Protein AF-A0AAN5D9M4-F1 (afdb_monomer)

Solvent-accessible surface area (backbone atoms only — not comparable to full-atom values): 9002 Å² total; per-residue (Å²): 134,74,68,71,49,82,44,98,44,55,32,32,41,39,59,58,96,91,36,44,28,41,27,47,68,86,54,60,56,90,81,65,36,44,76,51,91,74,54,67,78,79,43,71,71,44,45,74,48,42,71,55,83,87,24,42,35,27,35,33,77,39,54,86,82,43,86,60,70,47,66,47,73,79,52,101,44,33,38,38,37,38,41,47,49,92,61,97,88,66,91,54,64,24,64,39,72,49,73,94,48,61,51,37,38,36,30,48,43,36,36,39,44,37,36,33,65,84,79,66,44,71,51,86,73,45,69,51,92,60,38,35,36,63,38,53,76,46,73,56,98,87,45,78,43,64,47,60,44,68,71,83,130

Radius of gyration: 15.85 Å; Cα contacts (8 Å, |Δi|>4): 316; chains: 1; bounding box: 40×36×45 Å

Nearest PDB structures (foldseek):
  8j07-assembly1_1N  TM=4.526E-01  e=8.261E-02  Homo sapiens
  6zp4-assembly1_V  TM=5.359E-01  e=3.636E-01  Homo sapiens
  7mqa-assembly1_LH  TM=4.156E-01  e=1.637E-01  Homo sapiens
  6u42-assembly1_5M  TM=3.276E-01  e=1.835E-01  Chlamydomonas reinhardtii
  6zxh-assembly1_g  TM=5.283E-01  e=1.695E+00  Homo sapiens

Organism: NCBI:txid1317129

Mean predicted aligned error: 5.21 Å

Structure (mmCIF, N/CA/C/O backbone):
data_AF-A0AAN5D9M4-F1
#
_entry.id   AF-A0AAN5D9M4-F1
#
loop_
_atom_site.group_PDB
_atom_site.id
_atom_site.type_symbol
_atom_site.label_atom_id
_atom_site.label_alt_id
_atom_site.label_comp_id
_atom_site.label_asym_id
_atom_site.label_entity_id
_atom_site.label_seq_id
_atom_site.pdbx_PDB_ins_code
_atom_site.Cartn_x
_atom_site.Cartn_y
_atom_site.Cartn_z
_atom_site.occupancy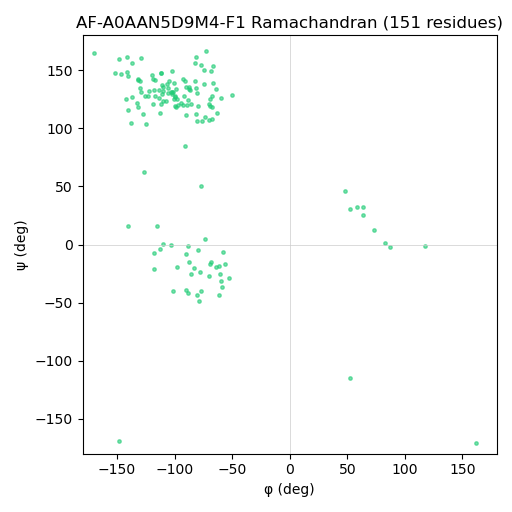
_atom_site.B_iso_or_equiv
_atom_site.auth_seq_id
_atom_site.auth_comp_id
_atom_site.auth_asym_id
_atom_site.auth_atom_id
_atom_site.pdbx_PDB_model_num
ATOM 1 N N . MET A 1 1 ? -13.188 22.142 17.234 1.00 46.44 1 MET A N 1
ATOM 2 C CA . MET A 1 1 ? -12.781 21.952 15.828 1.00 46.44 1 MET A CA 1
ATOM 3 C C . MET A 1 1 ? -12.153 20.578 15.748 1.00 46.44 1 MET A C 1
ATOM 5 O O . MET A 1 1 ? -11.471 20.222 16.697 1.00 46.44 1 MET A O 1
ATOM 9 N N . GLN A 1 2 ? -12.499 19.783 14.739 1.00 54.91 2 GLN A N 1
ATOM 10 C CA . GLN A 1 2 ? -11.769 18.553 14.429 1.00 54.91 2 GLN A CA 1
ATOM 11 C C . GLN A 1 2 ? -10.702 18.934 13.412 1.00 54.91 2 GLN A C 1
ATOM 13 O O . GLN A 1 2 ? -11.038 19.584 12.422 1.00 54.91 2 GLN A O 1
ATOM 18 N N . ASP A 1 3 ? -9.460 18.567 13.691 1.00 74.00 3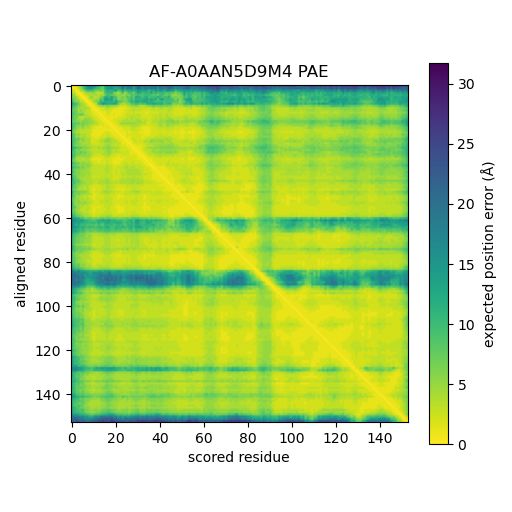 ASP A N 1
ATOM 19 C CA . ASP A 1 3 ? -8.364 18.705 12.745 1.00 74.00 3 ASP A CA 1
ATOM 20 C C . ASP A 1 3 ? -8.448 17.498 11.798 1.00 74.00 3 ASP A C 1
ATOM 22 O O . ASP A 1 3 ? -8.350 16.346 12.227 1.00 74.00 3 ASP A O 1
ATOM 26 N N . GLU A 1 4 ? -8.775 17.762 10.532 1.00 73.56 4 GLU A N 1
ATOM 27 C CA . GLU A 1 4 ? -8.819 16.766 9.461 1.00 73.56 4 GLU A CA 1
ATOM 28 C C . GLU A 1 4 ? -7.633 17.008 8.532 1.00 73.56 4 GLU A C 1
ATOM 30 O O . GLU A 1 4 ? -7.465 18.110 8.003 1.00 73.56 4 GLU A O 1
ATOM 35 N N . GLU A 1 5 ? -6.816 15.975 8.346 1.00 77.69 5 GLU A N 1
ATOM 36 C CA . GLU A 1 5 ? -5.653 16.004 7.466 1.00 77.69 5 GLU A CA 1
ATOM 37 C C . GLU A 1 5 ? -5.898 15.113 6.246 1.00 77.69 5 GLU A C 1
ATOM 39 O O . GLU A 1 5 ? -6.290 13.945 6.364 1.00 77.69 5 GLU A O 1
ATOM 44 N N . TRP A 1 6 ? -5.663 15.682 5.064 1.00 69.81 6 TRP A N 1
ATOM 45 C CA . TRP A 1 6 ? -5.810 14.999 3.785 1.00 69.81 6 TRP A CA 1
ATOM 46 C C . TRP A 1 6 ? -4.448 14.551 3.279 1.00 69.81 6 TRP A C 1
ATOM 48 O O . TRP A 1 6 ? -3.553 15.375 3.104 1.00 69.81 6 TRP A O 1
ATOM 58 N N . ASN A 1 7 ? -4.320 13.258 2.991 1.00 69.94 7 ASN A N 1
ATOM 59 C CA . ASN A 1 7 ? -3.124 12.705 2.370 1.00 69.94 7 ASN A CA 1
ATOM 60 C C . ASN A 1 7 ? -3.346 12.452 0.873 1.00 69.94 7 ASN A C 1
ATOM 62 O O . ASN A 1 7 ? -4.446 12.093 0.444 1.00 69.94 7 ASN A O 1
ATOM 66 N N . GLU A 1 8 ? -2.272 12.563 0.085 1.00 66.62 8 GLU A N 1
ATOM 67 C CA . GLU A 1 8 ? -2.248 12.300 -1.370 1.00 66.62 8 GLU A CA 1
ATOM 68 C C . GLU A 1 8 ? -2.735 10.882 -1.738 1.00 66.62 8 GLU A C 1
ATOM 70 O O . GLU A 1 8 ? -3.150 10.615 -2.862 1.00 66.62 8 GLU A O 1
ATOM 75 N N . ALA A 1 9 ? -2.770 9.985 -0.755 1.00 68.88 9 ALA A N 1
ATOM 76 C CA . ALA A 1 9 ? -3.227 8.604 -0.827 1.00 68.88 9 ALA A CA 1
ATOM 77 C C . ALA A 1 9 ? -4.757 8.402 -0.930 1.00 68.88 9 ALA A C 1
ATOM 79 O O . ALA A 1 9 ? -5.229 7.268 -0.858 1.00 68.88 9 ALA A O 1
ATOM 80 N N . SER A 1 10 ? -5.563 9.466 -1.043 1.00 83.94 10 SER A N 1
ATOM 81 C CA . SER A 1 10 ? -7.035 9.390 -0.913 1.00 83.94 10 SER A CA 1
ATOM 82 C C . SER A 1 10 ? -7.497 8.821 0.442 1.00 83.94 10 SER A C 1
ATOM 84 O O . SER A 1 10 ? -8.534 8.159 0.550 1.00 83.94 10 SER A O 1
ATOM 86 N N . VAL A 1 11 ? -6.722 9.096 1.495 1.00 91.50 11 VAL A N 1
ATOM 87 C CA . VAL A 1 11 ? -6.984 8.683 2.882 1.00 91.50 11 VAL A CA 1
ATOM 88 C C . VAL A 1 11 ? -7.126 9.930 3.762 1.00 91.50 11 VAL A C 1
ATOM 90 O O . VAL A 1 11 ? -6.413 10.915 3.565 1.00 91.50 11 VAL A O 1
ATOM 93 N N . SER A 1 12 ? -8.047 9.884 4.724 1.00 91.69 12 SER A N 1
ATOM 94 C CA . SER A 1 12 ? -8.279 10.918 5.739 1.00 91.69 12 SER A CA 1
ATOM 95 C C . SER A 1 12 ? -7.869 10.402 7.119 1.00 91.69 12 SER A C 1
ATOM 97 O O . SER A 1 12 ? -8.170 9.253 7.473 1.00 91.69 12 SER A O 1
ATOM 99 N N . ILE A 1 13 ? -7.190 11.257 7.889 1.00 92.06 13 ILE A N 1
ATOM 100 C CA . ILE A 1 13 ? -6.887 11.038 9.306 1.00 92.06 13 ILE A CA 1
ATOM 101 C C . ILE A 1 13 ? -7.720 12.020 10.131 1.00 92.06 13 ILE A C 1
ATOM 103 O O . ILE A 1 13 ? -7.745 13.220 9.850 1.00 92.06 13 ILE A O 1
ATOM 107 N N . ARG A 1 14 ? -8.390 11.513 11.170 1.00 91.50 14 ARG A N 1
ATOM 108 C CA . ARG A 1 14 ? -9.184 12.319 12.106 1.00 91.50 14 ARG A CA 1
ATOM 109 C C . ARG A 1 14 ? -8.863 11.972 13.548 1.00 91.50 14 ARG A C 1
ATOM 111 O O . ARG A 1 14 ? -8.733 10.800 13.894 1.00 91.50 14 ARG A O 1
ATOM 118 N N . GLU A 1 15 ? -8.844 12.980 14.411 1.00 90.44 15 GLU A N 1
ATOM 119 C CA . GLU A 1 15 ? -8.721 12.790 15.857 1.00 90.44 15 GLU A CA 1
ATOM 120 C C . GLU A 1 15 ? -10.062 12.956 16.578 1.00 90.44 15 GLU A C 1
ATOM 122 O O . GLU A 1 15 ? -10.776 13.952 16.422 1.00 90.44 15 GLU A O 1
ATOM 127 N N . ARG A 1 16 ? -10.415 11.978 17.421 1.00 87.38 16 ARG A N 1
ATOM 128 C CA . ARG A 1 16 ? -11.617 12.037 18.263 1.00 87.38 16 ARG A CA 1
ATOM 129 C C . ARG A 1 16 ? -11.342 11.458 19.644 1.00 87.38 16 ARG A C 1
ATOM 131 O O . ARG A 1 16 ? -11.106 10.265 19.800 1.00 87.38 16 ARG A O 1
ATOM 138 N N . GLY A 1 17 ? -11.433 12.313 20.664 1.00 86.94 17 GLY A N 1
ATOM 139 C CA . GLY A 1 17 ? -11.245 11.902 22.058 1.00 86.94 17 GLY A CA 1
ATOM 140 C C . GLY A 1 17 ? -9.835 11.383 22.357 1.00 86.94 17 GLY A C 1
ATOM 141 O O . GLY A 1 17 ? -9.699 10.479 23.171 1.00 86.94 17 GLY A O 1
ATOM 142 N N . GLY A 1 18 ? -8.816 11.919 21.674 1.00 85.81 18 GLY A N 1
ATOM 143 C CA . GLY A 1 18 ? -7.416 11.500 21.816 1.00 85.81 18 GLY A CA 1
ATOM 144 C C . GLY A 1 18 ? -7.024 10.258 21.010 1.00 85.81 18 GLY A C 1
ATOM 145 O O . GLY A 1 18 ? -5.875 9.847 21.085 1.00 85.81 18 GLY A O 1
ATOM 146 N N . ASN A 1 19 ? -7.947 9.672 20.238 1.00 87.81 19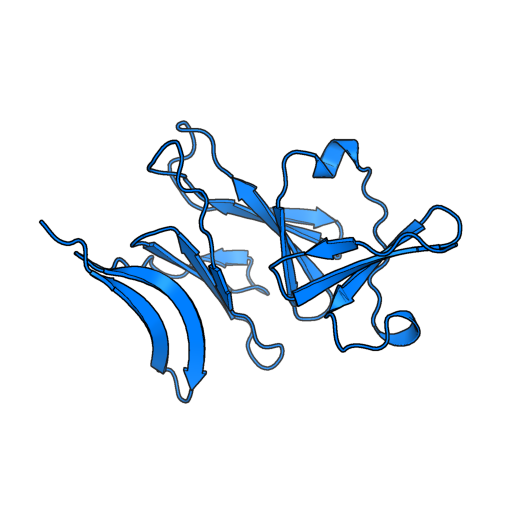 ASN A N 1
ATOM 147 C CA . ASN A 1 19 ? -7.657 8.547 19.349 1.00 87.81 19 ASN A CA 1
ATOM 148 C C . ASN A 1 19 ? -7.611 9.011 17.890 1.00 87.81 19 ASN A C 1
ATOM 150 O O . ASN A 1 19 ? -8.461 9.807 17.472 1.00 87.81 19 ASN A O 1
ATOM 154 N N . LYS A 1 20 ? -6.662 8.467 17.123 1.00 91.75 20 LYS A N 1
ATOM 155 C CA . LYS A 1 20 ? -6.558 8.658 15.672 1.00 91.75 20 LYS A CA 1
ATOM 156 C C . LYS A 1 20 ? -7.385 7.618 14.934 1.00 91.75 20 LYS A C 1
ATOM 158 O O . LYS A 1 20 ? -7.329 6.434 15.253 1.00 91.75 20 LYS A O 1
ATOM 163 N N . PHE A 1 21 ? -8.126 8.068 13.932 1.00 93.94 21 PHE A N 1
ATOM 164 C CA . PHE A 1 21 ? -8.919 7.233 13.043 1.00 93.94 21 PHE A CA 1
ATOM 165 C C . PHE A 1 21 ? -8.479 7.465 11.608 1.00 93.94 21 PHE A C 1
ATOM 167 O O . PHE A 1 21 ? -8.378 8.611 11.171 1.00 93.94 21 PHE A O 1
ATOM 174 N N . VAL A 1 22 ? -8.250 6.377 10.881 1.00 95.19 22 VAL A N 1
ATOM 175 C CA . VAL A 1 22 ? -7.878 6.404 9.467 1.00 95.19 22 VAL A CA 1
ATOM 176 C C . VAL A 1 22 ? -9.001 5.800 8.639 1.00 95.19 22 VAL A C 1
ATOM 178 O O . VAL A 1 22 ? -9.525 4.738 8.969 1.00 95.19 22 VAL A O 1
ATOM 181 N N . SER A 1 23 ? -9.382 6.475 7.563 1.00 94.75 23 SER A N 1
ATOM 182 C CA . SER A 1 23 ? -10.453 6.037 6.659 1.00 94.75 23 SER A CA 1
ATOM 183 C C . SER A 1 23 ? -10.155 6.486 5.237 1.00 94.75 23 SER A C 1
ATOM 185 O O . SER A 1 23 ? -9.384 7.425 5.035 1.00 94.75 23 SER A O 1
ATOM 187 N N . ARG A 1 24 ? -10.761 5.851 4.233 1.00 93.38 24 ARG A N 1
ATOM 188 C CA . ARG A 1 24 ? -10.699 6.394 2.871 1.00 93.38 24 ARG A CA 1
ATOM 189 C C . ARG A 1 24 ? -11.502 7.686 2.802 1.00 93.38 24 ARG A C 1
ATOM 191 O O . ARG A 1 24 ? -12.511 7.827 3.482 1.00 93.38 24 ARG A O 1
ATOM 198 N N . MET A 1 25 ? -11.080 8.595 1.930 1.00 89.50 25 MET A N 1
ATOM 199 C CA . MET A 1 25 ? -11.659 9.935 1.776 1.00 89.50 25 MET A CA 1
ATOM 200 C C . MET A 1 25 ? -13.183 9.952 1.556 1.00 89.50 25 MET A C 1
ATOM 202 O O . MET A 1 25 ? -13.837 10.917 1.940 1.00 89.50 25 MET A O 1
ATOM 206 N N . PHE A 1 26 ? -13.747 8.902 0.953 1.00 87.44 26 PHE A N 1
ATOM 207 C CA . PHE A 1 26 ? -15.174 8.815 0.624 1.00 87.44 26 PHE A CA 1
ATOM 208 C C . PHE A 1 26 ? -15.959 7.804 1.464 1.00 87.44 26 PHE A C 1
ATOM 210 O O . PHE A 1 26 ? -17.164 7.665 1.255 1.00 87.44 26 PHE A O 1
ATOM 217 N N . ASP A 1 27 ? -15.308 7.109 2.395 1.00 90.81 27 ASP A N 1
ATOM 218 C CA . ASP A 1 27 ? -16.020 6.214 3.302 1.00 90.81 27 ASP A CA 1
ATOM 219 C C . ASP A 1 27 ? -16.614 7.018 4.469 1.00 90.81 27 ASP A C 1
ATOM 221 O O . ASP A 1 27 ? -16.109 8.088 4.810 1.00 90.81 27 ASP A O 1
ATOM 225 N N . ASP A 1 28 ? -17.668 6.506 5.115 1.00 87.31 28 ASP A N 1
ATOM 226 C CA . ASP A 1 28 ? -18.141 7.081 6.378 1.00 87.31 28 ASP A CA 1
ATOM 227 C C . ASP A 1 28 ? -17.155 6.710 7.501 1.00 87.31 28 ASP A C 1
ATOM 229 O O . ASP A 1 28 ? -17.112 5.553 7.933 1.00 87.31 28 ASP A O 1
ATOM 233 N N . PRO A 1 29 ? -16.385 7.671 8.042 1.00 84.31 29 PRO A N 1
ATOM 234 C CA . PRO A 1 29 ? -15.372 7.374 9.047 1.00 84.31 29 PRO A CA 1
ATOM 235 C C . PRO A 1 29 ? -15.970 6.920 10.381 1.00 84.31 29 PRO A C 1
ATOM 237 O O . PRO A 1 29 ? -15.241 6.402 11.225 1.00 84.31 29 PRO A O 1
ATOM 240 N N . THR A 1 30 ? -17.271 7.118 10.611 1.00 85.38 30 THR A N 1
ATOM 241 C CA . THR A 1 30 ? -17.951 6.602 11.804 1.00 85.38 30 THR A CA 1
ATOM 242 C C . THR A 1 30 ? -18.264 5.112 11.705 1.00 85.38 30 THR A C 1
ATOM 244 O O . THR A 1 30 ? -18.365 4.456 12.742 1.00 85.38 30 THR A O 1
ATOM 247 N N . GLU A 1 31 ? -18.352 4.573 10.488 1.00 88.50 31 GLU A N 1
ATOM 248 C CA . GLU A 1 31 ? -18.638 3.161 10.228 1.00 88.50 31 GLU A CA 1
ATOM 249 C C . GLU A 1 31 ? -17.373 2.369 9.875 1.00 88.50 31 GLU A C 1
ATOM 251 O O . GLU A 1 31 ? -17.205 1.238 10.331 1.00 88.50 31 GLU A O 1
ATOM 256 N N . THR A 1 32 ? -16.466 2.959 9.091 1.00 91.19 32 THR A N 1
ATOM 257 C CA . THR A 1 32 ? -15.293 2.265 8.527 1.00 91.19 32 THR A CA 1
ATOM 258 C C . THR A 1 32 ? -13.956 2.744 9.089 1.00 91.19 32 THR A C 1
ATOM 260 O O . THR A 1 32 ? -12.912 2.182 8.752 1.00 91.19 32 THR A O 1
ATOM 263 N N . GLY A 1 33 ? -13.965 3.768 9.948 1.00 93.50 33 GLY A N 1
ATOM 264 C CA . GLY A 1 33 ? -12.757 4.337 10.533 1.00 93.50 33 GLY A CA 1
ATOM 265 C C . GLY A 1 33 ? -11.958 3.313 11.336 1.00 93.50 33 GLY A C 1
ATOM 266 O O . GLY A 1 33 ? -12.456 2.684 12.273 1.00 93.50 33 GLY A O 1
ATOM 267 N N . ILE A 1 34 ? -10.679 3.177 11.000 1.00 95.56 34 ILE A N 1
ATOM 268 C CA . ILE A 1 34 ? -9.744 2.302 11.697 1.00 95.56 34 ILE A CA 1
ATOM 269 C C . ILE A 1 34 ? -9.080 3.099 12.814 1.00 95.56 34 ILE A C 1
ATOM 271 O O . ILE A 1 34 ? -8.295 4.007 12.552 1.00 95.56 34 ILE A O 1
ATOM 275 N N . SER A 1 35 ? -9.397 2.751 14.062 1.00 94.31 35 SER A N 1
ATOM 276 C CA . SER A 1 35 ? -8.721 3.313 15.233 1.00 94.31 35 SER A CA 1
ATOM 277 C C . SER A 1 35 ? -7.271 2.842 15.277 1.00 94.31 35 SER A C 1
ATOM 279 O O . SER A 1 35 ? -7.019 1.637 15.259 1.00 94.31 35 SER A O 1
ATOM 281 N N . LEU A 1 36 ? -6.342 3.784 15.397 1.00 93.94 36 LEU A 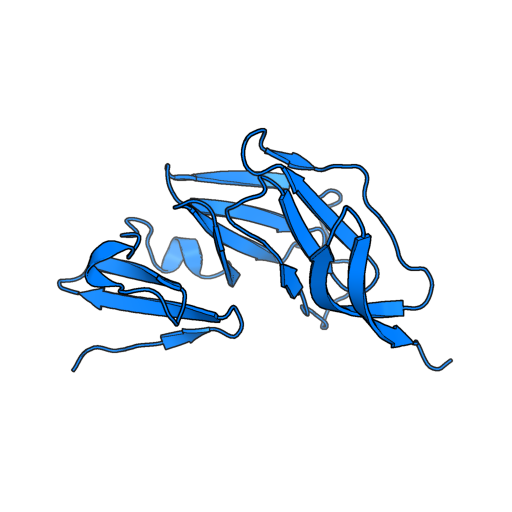N 1
ATOM 282 C CA . LEU A 1 36 ? -4.926 3.517 15.609 1.00 93.94 36 LEU A CA 1
ATOM 283 C C . LEU A 1 36 ? -4.585 3.659 17.090 1.00 93.94 36 LEU A C 1
ATOM 285 O O . LEU A 1 36 ? -4.965 4.639 17.730 1.00 93.94 36 LEU A O 1
ATOM 289 N N . THR A 1 37 ? -3.847 2.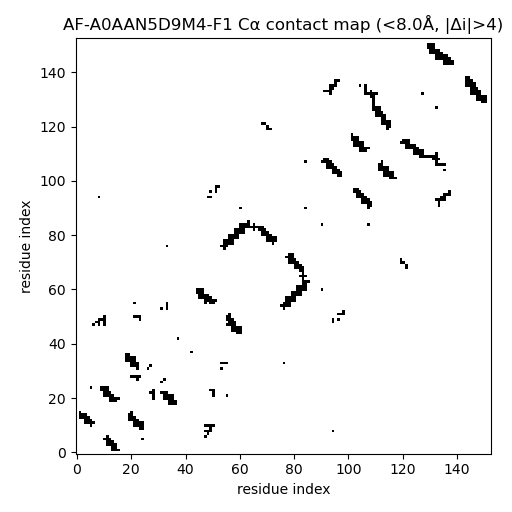688 17.624 1.00 91.75 37 THR A N 1
ATOM 290 C CA . THR A 1 37 ? -3.263 2.746 18.977 1.00 91.75 37 THR A CA 1
ATOM 291 C C . THR A 1 37 ? -1.767 3.061 18.961 1.00 91.75 37 THR A C 1
ATOM 293 O O . THR A 1 37 ? -1.142 3.121 20.016 1.00 91.75 37 THR A O 1
ATOM 296 N N . ILE A 1 38 ? -1.195 3.230 17.769 1.00 90.81 38 ILE A N 1
ATOM 297 C CA . ILE A 1 38 ? 0.225 3.498 17.533 1.00 90.81 38 ILE A CA 1
ATOM 298 C C . ILE A 1 38 ? 0.497 4.990 17.729 1.00 90.81 38 ILE A C 1
ATOM 300 O O . ILE A 1 38 ? -0.313 5.832 17.335 1.00 90.81 38 ILE A O 1
ATOM 304 N N . SER A 1 39 ? 1.634 5.319 18.342 1.00 91.50 39 SER A N 1
ATOM 305 C CA . SER A 1 39 ? 2.011 6.707 18.607 1.00 91.50 39 SER A CA 1
ATOM 306 C C . SER A 1 39 ? 2.547 7.429 17.366 1.00 91.50 39 SER A C 1
ATOM 308 O O . SER A 1 39 ? 3.155 6.831 16.481 1.00 91.50 39 SER A O 1
ATOM 310 N N . ASP A 1 40 ? 2.418 8.756 17.340 1.00 90.69 40 ASP A N 1
ATOM 311 C CA . ASP A 1 40 ? 2.955 9.598 16.257 1.00 90.69 40 ASP A CA 1
ATOM 312 C C . ASP A 1 40 ? 4.464 9.471 16.094 1.00 90.69 40 ASP A C 1
ATOM 314 O O . ASP A 1 40 ? 4.987 9.559 14.987 1.00 90.69 40 ASP A O 1
ATOM 318 N N . TYR A 1 41 ? 5.167 9.225 17.200 1.00 91.69 41 TYR A N 1
ATOM 319 C CA . TYR A 1 41 ? 6.599 8.968 17.182 1.00 91.69 41 TYR A CA 1
ATOM 320 C C . TYR A 1 41 ? 6.933 7.716 16.360 1.00 91.69 41 TYR A C 1
ATOM 322 O O . TYR A 1 41 ? 7.843 7.748 15.534 1.00 91.69 41 TYR A O 1
ATOM 330 N N . GLU A 1 42 ? 6.166 6.638 16.524 1.00 91.69 42 GLU A N 1
ATOM 331 C CA . GLU A 1 42 ? 6.350 5.392 15.771 1.00 91.69 42 GLU A CA 1
ATOM 332 C C . GLU A 1 42 ? 5.977 5.531 14.289 1.00 91.69 42 GLU A C 1
ATOM 334 O O . GLU A 1 42 ? 6.538 4.826 13.450 1.00 91.69 42 GLU A O 1
ATOM 339 N N . LEU A 1 43 ? 5.066 6.453 13.959 1.00 91.50 43 LEU A N 1
ATOM 340 C CA . LEU A 1 43 ? 4.645 6.747 12.584 1.00 91.50 43 LEU A CA 1
ATOM 341 C C . LEU A 1 43 ? 5.490 7.834 11.899 1.00 91.50 43 LEU A C 1
ATOM 343 O O . LEU A 1 43 ? 5.340 8.046 10.701 1.00 91.50 43 LEU A O 1
ATOM 347 N N . SER A 1 44 ? 6.384 8.512 12.623 1.00 89.44 44 SER A N 1
ATOM 348 C CA . SER A 1 44 ? 7.071 9.731 12.156 1.00 89.44 44 SER A CA 1
ATOM 349 C C . SER A 1 44 ? 7.951 9.561 10.909 1.00 89.44 44 SER A C 1
ATOM 351 O O . SER A 1 44 ? 8.260 10.544 10.239 1.00 89.44 44 SER A O 1
ATOM 353 N N . HIS A 1 45 ? 8.331 8.327 10.579 1.00 88.06 45 HIS A N 1
ATOM 354 C CA . HIS A 1 45 ? 9.132 7.979 9.399 1.00 88.06 45 HIS A CA 1
ATOM 355 C C . HIS A 1 45 ? 8.368 7.102 8.401 1.00 88.06 45 HIS A C 1
ATOM 357 O O . HIS A 1 45 ? 8.971 6.436 7.561 1.00 88.06 45 HIS A O 1
ATOM 363 N N . LEU A 1 46 ? 7.044 7.046 8.532 1.00 91.00 46 LEU A N 1
ATOM 364 C CA . LEU A 1 46 ? 6.180 6.204 7.728 1.00 91.00 46 LEU A CA 1
ATOM 365 C C . LEU A 1 46 ? 5.206 7.069 6.934 1.00 91.00 46 LEU A C 1
ATOM 367 O O . LEU A 1 46 ? 4.528 7.936 7.480 1.00 91.00 46 LEU A O 1
ATOM 371 N N . LYS A 1 47 ? 5.079 6.780 5.642 1.00 90.75 47 LYS A N 1
ATOM 372 C CA . LYS A 1 47 ? 4.116 7.434 4.762 1.00 90.75 47 LYS A CA 1
ATOM 373 C C . LYS A 1 47 ? 2.825 6.630 4.729 1.00 90.75 47 LYS A C 1
ATOM 375 O O . LYS A 1 47 ? 2.830 5.467 4.329 1.00 90.75 47 LYS A O 1
ATOM 380 N N . LEU A 1 48 ? 1.711 7.234 5.140 1.00 92.56 48 LEU A N 1
ATOM 381 C CA . LEU A 1 48 ? 0.389 6.630 4.983 1.00 92.56 48 LEU A CA 1
ATOM 382 C C . LEU A 1 48 ? 0.016 6.600 3.497 1.00 92.56 48 LEU A C 1
ATOM 384 O O . LEU A 1 48 ? -0.104 7.650 2.870 1.00 92.56 48 LEU A O 1
ATOM 388 N N . ILE A 1 49 ? -0.194 5.405 2.947 1.00 90.81 49 ILE A N 1
ATOM 389 C CA . ILE A 1 49 ? -0.416 5.215 1.503 1.00 90.81 49 ILE A CA 1
ATOM 390 C C . ILE A 1 49 ? -1.777 4.623 1.155 1.00 90.81 49 ILE A C 1
ATOM 392 O O . ILE A 1 49 ? -2.207 4.737 0.010 1.00 90.81 49 ILE A O 1
ATOM 396 N N . SER A 1 50 ? -2.455 3.944 2.087 1.00 93.12 50 SER A N 1
ATOM 397 C CA . SER A 1 50 ? -3.754 3.345 1.784 1.00 93.12 50 SER A CA 1
ATOM 398 C C . SER A 1 50 ? -4.493 2.810 3.005 1.00 93.12 50 SER A C 1
ATOM 400 O O . SER A 1 50 ? -3.911 2.535 4.054 1.00 93.12 50 SER A O 1
ATOM 402 N N . VAL A 1 51 ? -5.780 2.552 2.794 1.00 95.00 51 VAL A N 1
ATOM 403 C CA . VAL A 1 51 ? -6.581 1.617 3.584 1.00 95.00 51 VAL A CA 1
ATOM 404 C C . VAL A 1 51 ? -7.038 0.509 2.645 1.00 95.00 51 VAL A C 1
ATOM 406 O O . VAL A 1 51 ? -7.627 0.792 1.601 1.00 95.00 51 VAL A O 1
ATOM 409 N N . HIS A 1 52 ? -6.797 -0.748 3.008 1.00 95.19 52 HIS A N 1
ATOM 410 C CA . HIS A 1 52 ? -7.130 -1.923 2.207 1.00 95.19 52 HIS A CA 1
ATOM 411 C C . HIS A 1 52 ? -7.604 -3.070 3.099 1.00 95.19 52 HIS A C 1
ATOM 413 O O . HIS A 1 52 ? -6.909 -3.460 4.037 1.00 95.19 52 HIS A O 1
ATOM 419 N N . ARG A 1 53 ? -8.797 -3.607 2.815 1.00 94.44 53 ARG A N 1
ATOM 420 C CA . ARG A 1 53 ? -9.413 -4.747 3.523 1.00 94.44 53 ARG A CA 1
ATOM 421 C C . ARG A 1 53 ? -9.367 -4.604 5.052 1.00 94.44 53 ARG A C 1
ATOM 423 O O . ARG A 1 53 ? -8.991 -5.529 5.769 1.00 94.44 53 ARG A O 1
ATOM 430 N N . GLY A 1 54 ? -9.729 -3.419 5.550 1.00 94.31 54 GLY A N 1
ATOM 431 C CA . GLY A 1 54 ? -9.761 -3.114 6.987 1.00 94.31 54 GLY A CA 1
ATOM 432 C C . GLY A 1 54 ? -8.386 -2.949 7.642 1.00 94.31 54 GLY A C 1
ATOM 433 O O . GLY A 1 54 ? -8.302 -2.917 8.869 1.00 94.31 54 GLY A O 1
ATOM 434 N N . LYS A 1 55 ? -7.317 -2.845 6.845 1.00 95.56 55 LYS A N 1
ATOM 435 C CA . LYS A 1 55 ? -5.960 -2.572 7.313 1.00 95.56 55 LYS A CA 1
ATOM 436 C C . LYS A 1 55 ? -5.451 -1.244 6.762 1.00 95.56 55 LYS A C 1
ATOM 438 O O . LYS A 1 55 ? -5.701 -0.903 5.608 1.00 95.56 55 LYS A O 1
ATOM 443 N N . VAL A 1 56 ? -4.721 -0.511 7.587 1.00 95.81 56 VAL A N 1
ATOM 444 C CA . VAL A 1 56 ? -3.972 0.683 7.205 1.00 95.81 56 VAL A CA 1
ATOM 445 C C . VAL A 1 56 ? -2.605 0.245 6.700 1.00 95.81 56 VAL A C 1
ATOM 447 O O . VAL A 1 56 ? -1.949 -0.596 7.318 1.00 95.81 56 VAL A O 1
ATOM 450 N N . ILE A 1 57 ? -2.187 0.793 5.566 1.00 95.38 57 ILE A N 1
ATOM 451 C CA . ILE A 1 57 ? -0.904 0.474 4.952 1.00 95.38 57 ILE A CA 1
ATOM 452 C C . ILE A 1 57 ? -0.027 1.717 4.998 1.00 95.38 57 ILE A C 1
ATOM 454 O O . ILE A 1 57 ? -0.411 2.784 4.512 1.00 95.38 57 ILE A O 1
ATOM 458 N N . TYR A 1 58 ? 1.163 1.542 5.554 1.00 94.44 58 TYR A N 1
ATOM 459 C CA . TYR A 1 58 ? 2.234 2.522 5.539 1.00 94.44 58 TYR A CA 1
ATOM 460 C C . TYR A 1 58 ? 3.396 2.028 4.678 1.00 94.44 58 TYR A C 1
ATOM 462 O O . TYR A 1 58 ? 3.673 0.829 4.652 1.00 94.44 58 TYR A O 1
ATOM 470 N N . VAL A 1 59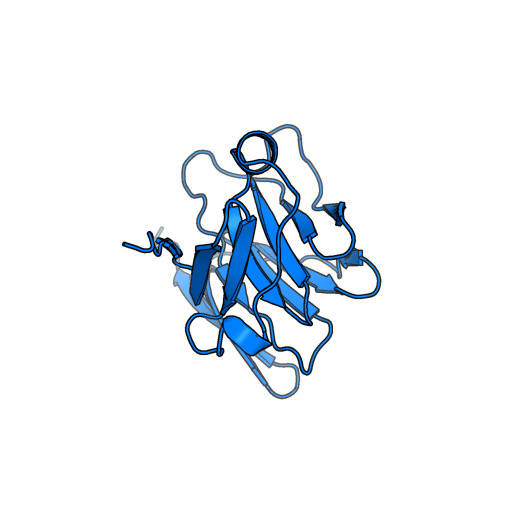 ? 4.106 2.949 4.025 1.00 91.88 59 VAL A N 1
ATOM 471 C CA . VAL A 1 59 ? 5.438 2.693 3.458 1.00 91.88 59 VAL A CA 1
ATOM 472 C C . VAL A 1 59 ? 6.485 3.273 4.388 1.00 91.88 59 VAL A C 1
ATOM 474 O O . VAL A 1 59 ? 6.383 4.429 4.792 1.00 91.88 59 VAL A O 1
ATOM 477 N N . ALA A 1 60 ? 7.497 2.481 4.712 1.00 90.19 60 ALA A N 1
ATOM 478 C CA . ALA A 1 60 ? 8.766 3.000 5.181 1.00 90.19 60 ALA A CA 1
ATOM 479 C C . ALA A 1 60 ? 9.654 3.237 3.959 1.00 90.19 60 ALA A C 1
ATOM 481 O O . ALA A 1 60 ? 9.930 2.303 3.198 1.00 90.19 60 ALA A O 1
ATOM 482 N N . GLU A 1 61 ? 10.077 4.481 3.767 1.00 75.19 61 GLU A N 1
ATOM 483 C CA . GLU A 1 61 ? 11.081 4.810 2.760 1.00 75.19 61 GLU A CA 1
ATOM 484 C C . GLU A 1 61 ? 12.422 4.251 3.241 1.00 75.19 61 GLU A C 1
ATOM 486 O O . GLU A 1 61 ? 12.861 4.517 4.365 1.00 75.19 61 GLU A O 1
ATOM 491 N N . GLY A 1 62 ? 13.010 3.368 2.434 1.00 68.88 62 GLY A N 1
ATOM 492 C CA . GLY A 1 62 ? 14.207 2.641 2.818 1.00 68.88 62 GLY A CA 1
ATOM 493 C C . GLY A 1 62 ? 15.422 3.541 2.973 1.00 68.88 62 GLY A C 1
ATOM 494 O O . GLY A 1 62 ? 15.555 4.581 2.332 1.00 68.88 62 GLY A O 1
ATOM 495 N N . THR A 1 63 ? 16.356 3.094 3.806 1.00 68.75 63 THR A N 1
ATOM 496 C CA . THR A 1 63 ? 17.737 3.566 3.728 1.00 68.75 63 THR A CA 1
ATOM 497 C C . THR A 1 63 ? 18.455 2.803 2.615 1.00 68.75 63 THR A C 1
ATOM 499 O O . THR A 1 63 ? 18.043 1.702 2.241 1.00 68.75 63 THR A O 1
ATOM 502 N N . SER A 1 64 ? 19.580 3.330 2.133 1.00 68.56 64 SER A N 1
ATOM 503 C CA . SER A 1 64 ? 20.452 2.663 1.148 1.00 68.56 64 SER A CA 1
ATOM 504 C C . SER A 1 64 ? 20.978 1.284 1.592 1.00 68.56 64 SER A C 1
ATOM 506 O O . SER A 1 64 ? 21.610 0.566 0.817 1.00 68.56 64 SER A O 1
ATOM 508 N N . GLU A 1 65 ? 20.721 0.883 2.840 1.00 77.50 65 GLU A N 1
ATOM 509 C CA . GLU A 1 65 ? 21.072 -0.425 3.389 1.00 77.50 65 GLU A CA 1
ATOM 510 C C . GLU A 1 65 ? 20.046 -1.519 3.050 1.00 77.50 65 GLU A C 1
ATOM 512 O O . GLU A 1 65 ? 20.370 -2.710 3.116 1.00 77.50 65 GLU A O 1
ATOM 517 N N . TRP A 1 66 ? 18.812 -1.151 2.691 1.00 82.50 66 TRP A N 1
ATOM 518 C CA . TRP A 1 66 ? 17.769 -2.113 2.345 1.00 82.50 66 TRP A CA 1
ATOM 519 C C . TRP A 1 66 ? 17.960 -2.600 0.915 1.00 82.50 66 TRP A C 1
ATOM 521 O O . TRP A 1 66 ? 17.919 -1.827 -0.035 1.00 82.50 66 TRP A O 1
ATOM 531 N N . LYS A 1 67 ? 18.169 -3.910 0.767 1.00 85.25 67 LYS A N 1
ATOM 532 C CA . LYS A 1 67 ? 18.399 -4.546 -0.540 1.00 85.25 67 LYS A CA 1
ATOM 533 C C . LYS A 1 67 ? 17.151 -5.183 -1.136 1.00 85.25 67 LYS A C 1
ATOM 535 O O . LYS A 1 67 ? 17.124 -5.463 -2.327 1.00 85.25 67 LYS A O 1
ATOM 540 N N . GLU A 1 68 ? 16.151 -5.456 -0.305 1.00 90.38 68 GLU A N 1
ATOM 541 C CA . GLU A 1 68 ? 14.963 -6.213 -0.684 1.00 90.38 68 GLU A CA 1
ATOM 542 C C . GLU A 1 68 ? 13.722 -5.598 -0.042 1.00 90.38 68 GLU A C 1
ATOM 544 O O . GLU A 1 68 ? 13.769 -5.106 1.091 1.00 90.38 68 GLU A O 1
ATOM 549 N N . ALA A 1 69 ? 12.606 -5.647 -0.770 1.00 93.31 69 ALA A N 1
ATOM 550 C CA . ALA A 1 69 ? 11.317 -5.259 -0.226 1.00 93.31 69 ALA A CA 1
ATOM 551 C C . ALA A 1 69 ? 10.893 -6.249 0.862 1.00 93.31 69 ALA A C 1
ATOM 553 O O . ALA A 1 69 ? 11.050 -7.462 0.728 1.00 93.31 69 ALA A O 1
ATOM 554 N N . SER A 1 70 ? 10.338 -5.731 1.951 1.00 94.62 70 SER A N 1
ATOM 555 C CA . SER A 1 70 ? 9.822 -6.555 3.041 1.00 94.62 70 SER A CA 1
ATOM 556 C C . SER A 1 70 ? 8.533 -5.972 3.592 1.00 94.62 70 SER A C 1
ATOM 558 O O . SER A 1 70 ? 8.186 -4.819 3.354 1.00 94.62 70 SER A O 1
ATOM 560 N N . VAL A 1 71 ? 7.780 -6.795 4.305 1.00 96.12 71 VAL A N 1
ATOM 561 C CA . VAL A 1 71 ? 6.535 -6.386 4.942 1.00 96.12 71 VAL A CA 1
ATOM 562 C C . VAL A 1 71 ? 6.551 -6.865 6.382 1.00 96.12 71 VAL A C 1
ATOM 564 O O . VAL A 1 71 ? 7.045 -7.951 6.686 1.00 96.12 71 VAL A O 1
ATOM 567 N N . ARG A 1 72 ? 6.023 -6.043 7.282 1.00 95.38 72 ARG A N 1
ATOM 568 C CA . ARG A 1 72 ? 5.838 -6.411 8.683 1.00 95.38 72 ARG A CA 1
ATOM 569 C C . ARG A 1 72 ? 4.527 -5.863 9.209 1.00 95.38 72 ARG A C 1
ATOM 571 O O . ARG A 1 72 ? 4.089 -4.784 8.815 1.00 95.38 72 ARG A O 1
ATOM 578 N N . ASP A 1 73 ? 3.935 -6.597 10.134 1.00 95.44 73 ASP A N 1
ATOM 579 C CA . ASP A 1 73 ? 2.806 -6.110 10.910 1.00 95.44 73 ASP A CA 1
ATOM 580 C C . ASP A 1 73 ? 3.332 -5.219 12.043 1.00 95.44 73 ASP A C 1
ATOM 582 O O . ASP A 1 73 ? 4.276 -5.584 12.750 1.00 95.44 73 ASP A O 1
ATOM 586 N N . MET A 1 74 ? 2.758 -4.025 12.184 1.00 94.69 74 MET A N 1
ATOM 587 C CA . MET A 1 74 ? 2.995 -3.170 13.351 1.00 94.69 74 MET A CA 1
ATOM 588 C C . MET A 1 74 ? 1.977 -3.475 14.449 1.00 94.69 74 MET A C 1
ATOM 590 O O . MET A 1 74 ? 2.339 -3.553 15.619 1.00 94.69 74 MET A O 1
ATOM 594 N N . ASP A 1 75 ? 0.729 -3.717 14.051 1.00 93.38 75 ASP A N 1
ATOM 595 C CA . ASP A 1 75 ? -0.329 -4.273 14.890 1.00 93.38 75 ASP A CA 1
ATOM 596 C C . ASP A 1 75 ? -1.299 -5.127 14.036 1.00 93.38 75 ASP A C 1
ATOM 598 O O . ASP A 1 75 ? -1.024 -5.446 12.877 1.00 93.38 75 ASP A O 1
ATOM 602 N N . GLU A 1 76 ? -2.449 -5.522 14.594 1.00 93.50 76 GLU A N 1
ATOM 603 C CA . GLU A 1 76 ? -3.464 -6.320 13.884 1.00 93.50 76 GLU A CA 1
ATOM 604 C C . GLU A 1 76 ? -4.055 -5.641 12.629 1.00 93.50 76 GLU A C 1
ATOM 606 O O . GLU A 1 76 ? -4.515 -6.323 11.701 1.00 93.50 76 GLU A O 1
ATOM 611 N N . ARG A 1 77 ? -4.038 -4.308 12.578 1.00 95.38 77 ARG A N 1
ATOM 612 C CA . ARG A 1 77 ? -4.676 -3.469 11.559 1.00 95.38 77 ARG A CA 1
ATOM 613 C C . ARG A 1 77 ? -3.684 -2.632 10.763 1.00 95.38 77 ARG A C 1
ATOM 615 O O . ARG A 1 77 ? -4.098 -2.043 9.774 1.00 95.38 77 ARG A O 1
ATOM 622 N N . VAL A 1 78 ? -2.409 -2.596 11.127 1.00 96.19 78 VAL A N 1
ATOM 623 C CA . VAL A 1 78 ? -1.395 -1.755 10.494 1.00 96.19 78 VAL A CA 1
ATOM 624 C C . VAL A 1 78 ? -0.290 -2.604 9.894 1.00 96.19 78 VAL A C 1
ATOM 626 O O . VAL A 1 78 ? 0.412 -3.348 10.580 1.00 96.19 78 VAL A O 1
ATOM 629 N N . ILE A 1 79 ? -0.126 -2.446 8.584 1.00 96.50 79 ILE A N 1
ATOM 630 C CA . ILE A 1 79 ? 0.921 -3.072 7.786 1.00 96.50 79 ILE A CA 1
ATOM 631 C C . ILE A 1 79 ? 1.954 -2.015 7.435 1.00 96.50 79 ILE A C 1
ATOM 633 O O . ILE A 1 79 ? 1.600 -0.931 6.970 1.00 96.50 79 ILE A O 1
ATOM 637 N N . ILE A 1 80 ? 3.225 -2.366 7.584 1.00 95.88 80 ILE A N 1
ATOM 638 C CA . ILE A 1 80 ? 4.341 -1.566 7.095 1.00 95.88 80 ILE A CA 1
ATOM 639 C C . ILE A 1 80 ? 4.990 -2.298 5.934 1.00 95.88 80 ILE A C 1
ATOM 641 O O . ILE A 1 80 ? 5.427 -3.443 6.068 1.00 95.88 80 ILE A O 1
ATOM 645 N N . VAL A 1 81 ? 5.061 -1.604 4.808 1.00 95.19 81 VAL A N 1
ATOM 646 C CA . VAL A 1 81 ? 5.775 -2.009 3.609 1.00 95.19 81 VAL A CA 1
ATOM 647 C C . VAL A 1 81 ? 7.113 -1.286 3.587 1.00 95.19 81 VAL A C 1
ATOM 649 O O . VAL A 1 81 ? 7.167 -0.064 3.564 1.00 95.19 81 VAL A O 1
ATOM 652 N N . ASN A 1 82 ? 8.196 -2.041 3.593 1.00 93.38 82 ASN A N 1
ATOM 653 C CA . ASN A 1 82 ? 9.552 -1.533 3.481 1.00 93.38 82 ASN A CA 1
ATOM 654 C C . ASN A 1 82 ? 9.990 -1.690 2.025 1.00 93.38 82 ASN A C 1
ATOM 656 O O . ASN A 1 82 ? 10.052 -2.822 1.538 1.00 93.38 82 ASN A O 1
ATOM 660 N N . LEU A 1 83 ? 10.290 -0.590 1.336 1.00 90.69 83 LEU A N 1
ATOM 661 C CA . LEU A 1 83 ? 10.790 -0.629 -0.040 1.00 90.69 83 LEU A CA 1
ATOM 662 C C . LEU A 1 83 ? 12.264 -0.205 -0.075 1.00 90.69 83 LEU A C 1
ATOM 664 O O . LEU A 1 83 ? 12.620 0.764 0.599 1.00 90.69 83 LEU A O 1
ATOM 668 N N . PRO A 1 84 ? 13.131 -0.914 -0.819 1.00 88.50 84 PRO A N 1
ATOM 669 C CA . PRO A 1 84 ? 14.486 -0.444 -1.061 1.00 88.50 84 PRO A CA 1
ATOM 670 C C . PRO A 1 84 ? 14.403 0.787 -1.966 1.00 88.50 84 PRO A C 1
ATOM 672 O O . PRO A 1 84 ? 13.791 0.721 -3.028 1.00 88.50 84 PRO A O 1
ATOM 675 N N . HIS A 1 85 ? 14.990 1.901 -1.538 1.00 75.25 85 HIS A N 1
ATOM 676 C CA . HIS A 1 85 ? 14.994 3.128 -2.327 1.00 75.25 85 HIS A CA 1
ATOM 677 C C . HIS A 1 85 ? 16.309 3.224 -3.105 1.00 75.25 85 HIS A C 1
ATOM 679 O O . HIS A 1 85 ? 17.383 3.196 -2.501 1.00 75.25 85 HIS A O 1
ATOM 685 N N . GLU A 1 86 ? 16.232 3.282 -4.438 1.00 64.56 86 GLU A N 1
ATOM 686 C CA . GLU A 1 86 ? 17.423 3.296 -5.302 1.00 64.56 86 GLU A CA 1
ATOM 687 C C . GLU A 1 86 ? 17.996 4.715 -5.513 1.00 64.56 86 GLU A C 1
ATOM 689 O O . GLU A 1 86 ? 19.203 4.837 -5.719 1.00 64.56 86 GLU A O 1
ATOM 694 N N . GLU A 1 87 ? 17.199 5.788 -5.393 1.00 63.81 87 GLU A N 1
ATOM 695 C CA . GLU A 1 87 ? 17.647 7.157 -5.707 1.00 63.81 87 GLU A CA 1
ATOM 696 C C . GLU A 1 87 ? 17.294 8.194 -4.634 1.00 63.81 87 GLU A C 1
ATOM 698 O O . GLU A 1 87 ? 16.132 8.441 -4.339 1.00 63.81 87 GLU A O 1
ATOM 703 N N . GLU A 1 88 ? 18.301 8.881 -4.088 1.00 60.34 88 GLU A N 1
ATOM 704 C CA . GLU A 1 88 ? 18.081 10.007 -3.175 1.00 60.34 88 GLU A CA 1
ATOM 705 C C . GLU A 1 88 ? 17.348 11.160 -3.892 1.00 60.34 88 GLU A C 1
ATOM 707 O O . GLU A 1 88 ? 17.912 11.820 -4.762 1.00 60.34 88 GLU A O 1
ATOM 712 N N . GLY A 1 89 ? 16.105 11.450 -3.488 1.00 59.31 89 GLY A N 1
ATOM 713 C CA . GLY A 1 89 ? 15.401 12.685 -3.866 1.00 59.31 89 GLY A CA 1
ATOM 714 C C . GLY A 1 89 ? 14.124 12.524 -4.693 1.00 59.31 89 GLY A C 1
ATOM 715 O O . GLY A 1 89 ? 13.459 13.532 -4.945 1.00 59.31 89 GLY A O 1
ATOM 716 N N . HIS A 1 90 ? 13.725 11.298 -5.047 1.00 59.94 90 HIS A N 1
ATOM 717 C CA . HIS A 1 90 ? 12.482 11.038 -5.784 1.00 59.94 90 HIS A CA 1
ATOM 718 C C . HIS A 1 90 ? 11.572 9.999 -5.100 1.00 59.94 90 HIS A C 1
ATOM 720 O O . HIS A 1 90 ? 11.266 8.972 -5.701 1.00 59.94 90 HIS A O 1
ATOM 726 N N . PRO A 1 91 ? 11.059 10.249 -3.875 1.00 61.53 91 PRO A N 1
ATOM 727 C CA . PRO A 1 91 ? 10.177 9.317 -3.164 1.00 61.53 91 PRO A CA 1
ATOM 728 C C . PRO A 1 91 ? 8.738 9.346 -3.715 1.00 61.53 91 PRO A C 1
ATOM 730 O O . PRO A 1 91 ? 7.755 9.528 -2.985 1.00 61.53 91 PRO A O 1
ATOM 733 N N . HIS A 1 92 ? 8.584 9.217 -5.033 1.00 73.94 92 HIS A N 1
ATOM 734 C CA . HIS A 1 92 ? 7.270 9.097 -5.643 1.00 73.94 92 HIS A CA 1
ATOM 735 C C . HIS A 1 92 ? 6.876 7.628 -5.745 1.00 73.94 92 HIS A C 1
ATOM 737 O O . HIS A 1 92 ? 7.036 6.988 -6.782 1.00 73.94 92 HIS A O 1
ATOM 743 N N . CYS A 1 93 ? 6.323 7.113 -4.649 1.00 84.75 93 CYS A N 1
ATOM 744 C CA . CYS A 1 93 ? 5.592 5.861 -4.685 1.00 84.75 93 CYS A CA 1
ATOM 745 C C . CYS A 1 93 ? 4.118 6.108 -5.024 1.00 84.75 93 CYS A C 1
ATOM 747 O O . CYS A 1 93 ? 3.470 6.985 -4.443 1.00 84.75 93 CYS A O 1
ATOM 749 N N . SER A 1 94 ? 3.579 5.312 -5.947 1.00 88.38 94 SER A N 1
ATOM 750 C CA . SER A 1 94 ? 2.139 5.245 -6.195 1.00 88.38 94 SER A CA 1
ATOM 751 C C . SER A 1 94 ? 1.619 3.884 -5.759 1.00 88.38 94 SER A C 1
ATOM 753 O O . SER A 1 94 ? 2.329 2.881 -5.840 1.00 88.38 94 SER A O 1
ATOM 755 N N . LEU A 1 95 ? 0.381 3.837 -5.277 1.00 91.56 95 LEU A N 1
ATOM 756 C CA . LEU A 1 95 ? -0.237 2.597 -4.836 1.00 91.56 95 LEU A CA 1
ATOM 757 C C . LEU A 1 95 ? -1.609 2.430 -5.459 1.00 91.56 95 LEU A C 1
ATOM 759 O O . LEU A 1 95 ? -2.408 3.363 -5.513 1.00 91.56 95 LEU A O 1
ATOM 763 N N . TYR A 1 96 ? -1.903 1.193 -5.836 1.00 93.19 96 TYR A N 1
ATOM 764 C CA . TYR A 1 96 ? -3.240 0.764 -6.187 1.00 93.19 96 TYR A CA 1
ATOM 765 C C . TYR A 1 96 ? -3.621 -0.508 -5.437 1.00 93.19 96 TYR A C 1
ATOM 767 O O . TYR A 1 96 ? -2.886 -1.496 -5.423 1.00 93.19 96 TYR A O 1
ATOM 775 N N . ALA A 1 97 ? -4.806 -0.494 -4.837 1.00 93.38 97 ALA A N 1
ATOM 776 C CA . ALA A 1 97 ? -5.407 -1.658 -4.209 1.00 93.38 97 ALA A CA 1
ATOM 777 C C . ALA A 1 97 ? -6.930 -1.594 -4.359 1.00 93.38 97 ALA A C 1
ATOM 779 O O . ALA A 1 97 ? -7.531 -0.521 -4.322 1.00 93.38 97 ALA A O 1
ATOM 780 N N . GLN A 1 98 ? -7.561 -2.757 -4.493 1.00 92.88 98 GLN A N 1
ATOM 781 C CA . GLN A 1 98 ? -9.015 -2.903 -4.484 1.00 92.88 98 GLN A CA 1
ATOM 782 C C . GLN A 1 98 ? -9.396 -3.995 -3.503 1.00 92.88 98 GLN A C 1
ATOM 784 O O . GLN A 1 98 ? -8.820 -5.074 -3.547 1.00 92.88 98 GLN A O 1
ATOM 789 N N . ASP A 1 99 ? -10.404 -3.765 -2.663 1.00 93.88 99 ASP A N 1
ATOM 790 C CA . ASP A 1 99 ? -10.780 -4.735 -1.624 1.00 93.88 99 ASP A CA 1
ATOM 791 C C . ASP A 1 99 ? -11.284 -6.077 -2.158 1.00 93.88 99 ASP A C 1
ATOM 793 O O . ASP A 1 99 ? -11.259 -7.063 -1.425 1.00 93.88 99 ASP A O 1
ATOM 797 N N . SER A 1 100 ? -11.707 -6.144 -3.420 1.00 94.19 100 SER A N 1
ATOM 798 C CA . SER A 1 100 ? -12.071 -7.392 -4.101 1.00 94.19 100 SER A CA 1
ATOM 799 C C . SER A 1 100 ? -10.875 -8.311 -4.385 1.00 94.19 100 SER A C 1
ATOM 801 O O . SER A 1 100 ? -11.078 -9.493 -4.650 1.00 94.19 100 SER A O 1
ATOM 803 N N . SER A 1 101 ? -9.646 -7.794 -4.316 1.00 95.44 101 SER A N 1
ATOM 804 C CA . SER A 1 101 ? -8.397 -8.506 -4.591 1.00 95.44 101 SER A CA 1
ATOM 805 C C . SER A 1 101 ? -7.501 -8.506 -3.349 1.00 95.44 101 SER A C 1
ATOM 807 O O . SER A 1 101 ? -7.505 -7.529 -2.606 1.00 95.44 101 SER A O 1
ATO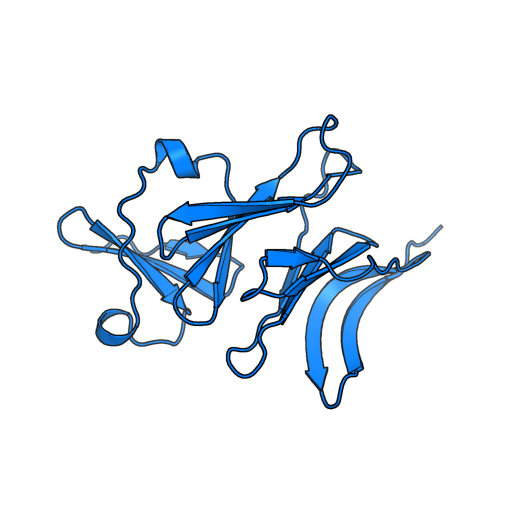M 809 N N . PRO A 1 102 ? -6.708 -9.561 -3.086 1.00 96.12 102 PRO A N 1
ATOM 810 C CA . PRO A 1 102 ? -5.728 -9.533 -2.006 1.00 96.12 102 PRO A CA 1
ATOM 811 C C . PRO A 1 102 ? -4.440 -8.788 -2.392 1.00 96.12 102 PRO A C 1
ATOM 813 O O . PRO A 1 102 ? -3.553 -8.663 -1.549 1.00 96.12 102 PRO A O 1
ATOM 816 N N . PHE A 1 103 ? -4.295 -8.335 -3.639 1.00 96.56 103 PHE A N 1
ATOM 817 C CA . PHE A 1 103 ? -3.060 -7.735 -4.135 1.00 96.56 103 PHE A CA 1
ATOM 818 C C . PHE A 1 103 ? -3.019 -6.221 -3.935 1.00 96.56 103 PHE A C 1
ATOM 820 O O . PHE A 1 103 ? -3.969 -5.503 -4.254 1.00 96.56 103 PHE A O 1
ATOM 827 N N . ILE A 1 104 ? -1.869 -5.752 -3.460 1.00 95.88 104 ILE A N 1
ATOM 828 C CA . ILE A 1 104 ? -1.504 -4.343 -3.371 1.00 95.88 104 ILE A CA 1
ATOM 829 C C . ILE A 1 104 ? -0.374 -4.117 -4.373 1.00 95.88 104 ILE A C 1
ATOM 831 O O . ILE A 1 104 ? 0.675 -4.758 -4.283 1.00 95.88 104 ILE A O 1
ATOM 835 N N . TYR A 1 105 ? -0.594 -3.215 -5.319 1.00 95.81 105 TYR A N 1
ATOM 836 C CA . TYR A 1 105 ? 0.377 -2.839 -6.338 1.00 95.81 105 TYR A CA 1
ATOM 837 C C . TYR A 1 105 ? 1.034 -1.536 -5.913 1.00 95.81 105 TYR A C 1
ATOM 839 O O . TYR A 1 105 ? 0.332 -0.575 -5.603 1.00 95.81 105 TYR A O 1
ATOM 847 N N . ILE A 1 106 ? 2.361 -1.509 -5.878 1.00 93.94 106 ILE A N 1
ATOM 848 C CA . ILE A 1 106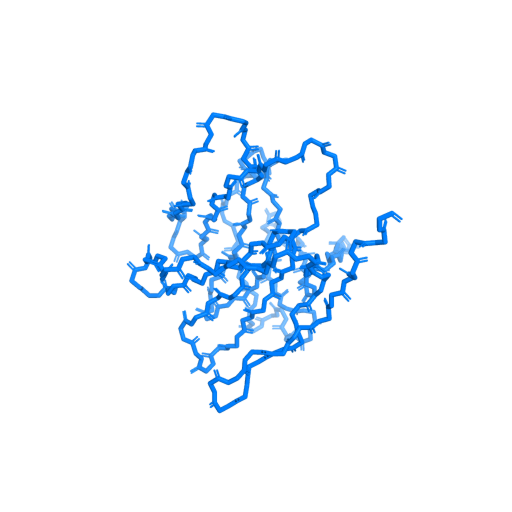 ? 3.130 -0.359 -5.405 1.00 93.94 106 ILE A CA 1
ATOM 849 C C . ILE A 1 106 ? 4.213 -0.077 -6.432 1.00 93.94 106 ILE A C 1
ATOM 851 O O . ILE A 1 106 ? 5.044 -0.945 -6.694 1.00 93.94 106 ILE A O 1
ATOM 855 N N . SER A 1 107 ? 4.186 1.105 -7.034 1.00 92.25 107 SER A N 1
ATOM 856 C CA . SER A 1 107 ? 5.264 1.553 -7.905 1.00 92.25 107 SER A CA 1
ATOM 857 C C . SER A 1 107 ? 6.281 2.361 -7.114 1.00 92.25 107 SER A C 1
ATOM 859 O O . SER A 1 107 ? 5.905 3.137 -6.239 1.00 92.25 107 SER A O 1
ATOM 861 N N . ASP A 1 108 ? 7.548 2.189 -7.457 1.00 89.69 108 ASP A N 1
ATOM 862 C CA . ASP A 1 108 ? 8.665 3.033 -7.048 1.00 89.69 108 ASP A CA 1
ATOM 863 C C . ASP A 1 108 ? 9.544 3.233 -8.281 1.00 89.69 108 ASP A C 1
ATOM 865 O O . ASP A 1 108 ? 10.208 2.300 -8.740 1.00 89.69 108 ASP A O 1
ATOM 869 N N . CYS A 1 109 ? 9.462 4.417 -8.882 1.00 88.75 109 CYS A N 1
ATOM 870 C CA . CYS A 1 109 ? 10.112 4.726 -10.151 1.00 88.75 109 CYS A CA 1
ATOM 871 C C . CYS A 1 109 ? 9.782 3.690 -11.249 1.00 88.75 109 CYS A C 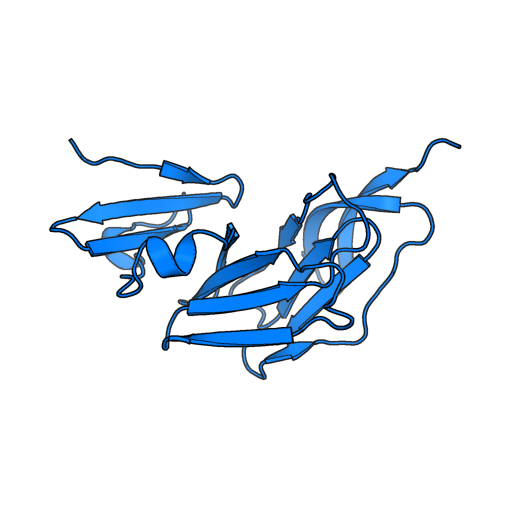1
ATOM 873 O O . CYS A 1 109 ? 8.637 3.562 -11.684 1.00 88.75 109 CYS A O 1
ATOM 875 N N . GLU A 1 110 ? 10.781 2.942 -11.710 1.00 91.00 110 GLU A N 1
ATOM 876 C CA . GLU A 1 110 ? 10.664 1.913 -12.748 1.00 91.00 110 GLU A CA 1
ATOM 877 C C . GLU A 1 110 ? 10.298 0.528 -12.189 1.00 91.00 110 GLU A C 1
ATOM 879 O O . GLU A 1 110 ? 10.153 -0.450 -12.925 1.00 91.00 110 GLU A O 1
ATOM 884 N N . ILE A 1 111 ? 10.165 0.407 -10.871 1.00 92.12 111 ILE A N 1
ATOM 885 C CA . ILE A 1 111 ? 9.934 -0.858 -10.187 1.00 92.12 111 ILE A CA 1
ATOM 886 C C . ILE A 1 111 ? 8.466 -0.956 -9.787 1.00 92.12 111 ILE A C 1
ATOM 888 O O . ILE A 1 111 ? 7.897 -0.052 -9.181 1.00 92.12 111 ILE A O 1
ATOM 892 N N . LEU A 1 112 ? 7.849 -2.093 -10.094 1.00 94.25 112 LEU A N 1
ATOM 893 C CA . LEU A 1 112 ? 6.516 -2.449 -9.634 1.00 94.25 112 LEU A CA 1
ATOM 894 C C . LEU A 1 112 ? 6.607 -3.637 -8.675 1.00 94.25 112 LEU A C 1
ATOM 896 O O . LEU A 1 112 ? 6.922 -4.769 -9.061 1.00 94.25 112 LEU A O 1
ATOM 900 N N . TYR A 1 113 ? 6.276 -3.364 -7.419 1.00 95.19 113 TYR A N 1
ATOM 901 C CA . TYR A 1 113 ? 6.099 -4.354 -6.371 1.00 95.19 113 TYR A CA 1
ATOM 902 C C . TYR A 1 113 ? 4.642 -4.802 -6.318 1.00 95.19 113 TYR A C 1
ATOM 904 O O . TYR A 1 113 ? 3.716 -3.994 -6.429 1.00 95.19 113 TYR A O 1
ATOM 912 N N . VAL A 1 114 ? 4.430 -6.097 -6.092 1.00 96.69 114 VAL A N 1
ATOM 913 C CA . VAL A 1 114 ? 3.094 -6.650 -5.855 1.00 96.69 114 VAL A CA 1
ATOM 914 C C . VAL A 1 114 ? 3.122 -7.450 -4.567 1.00 96.69 114 VAL A C 1
ATOM 916 O O . VAL A 1 114 ? 3.766 -8.494 -4.490 1.00 96.69 114 VAL A O 1
ATOM 919 N N . LEU A 1 115 ? 2.426 -6.946 -3.554 1.00 97.19 115 LEU A N 1
ATOM 920 C CA . LEU A 1 115 ? 2.295 -7.579 -2.250 1.00 97.19 115 LEU A CA 1
ATOM 921 C C . LEU A 1 115 ? 0.968 -8.335 -2.182 1.00 97.19 115 LEU A C 1
ATOM 923 O O . LEU A 1 115 ? -0.100 -7.745 -2.355 1.00 97.19 115 LEU A O 1
ATOM 927 N N . HIS A 1 116 ? 1.015 -9.626 -1.862 1.00 97.25 116 HIS A N 1
ATOM 928 C CA . HIS A 1 116 ? -0.176 -10.367 -1.470 1.00 97.25 116 HIS A CA 1
ATOM 929 C C . HIS A 1 116 ? -0.484 -10.070 0.003 1.00 97.25 116 HIS A C 1
ATOM 931 O O . HIS A 1 116 ? 0.183 -10.558 0.916 1.00 97.25 116 HIS A O 1
ATOM 937 N N . SER A 1 117 ? -1.521 -9.270 0.254 1.00 95.19 117 SER A N 1
ATOM 938 C CA . SER A 1 117 ? -1.851 -8.770 1.592 1.00 95.19 117 SER A CA 1
ATOM 939 C C . SER A 1 117 ? -2.112 -9.888 2.601 1.00 95.19 117 SER A C 1
ATOM 941 O O . SER A 1 117 ? -1.704 -9.758 3.746 1.00 95.19 117 SER A O 1
ATOM 943 N N . GLU A 1 118 ? -2.729 -11.001 2.213 1.00 94.56 118 GLU A N 1
ATOM 944 C CA . GLU A 1 118 ? -3.034 -12.075 3.172 1.00 94.56 118 GLU A CA 1
ATOM 945 C C . GLU A 1 118 ? -1.818 -12.943 3.536 1.00 94.56 118 GLU A C 1
ATOM 947 O O . GLU A 1 118 ? -1.652 -13.277 4.705 1.00 94.56 118 GLU A O 1
ATOM 952 N N . THR A 1 119 ? -0.948 -13.281 2.574 1.00 96.56 119 THR A N 1
ATOM 953 C CA . THR A 1 119 ? 0.225 -14.142 2.819 1.00 96.56 119 THR A CA 1
ATOM 954 C C . THR A 1 119 ? 1.457 -13.368 3.267 1.00 96.56 119 THR A C 1
ATOM 956 O O . THR A 1 119 ? 2.384 -13.976 3.790 1.00 96.56 119 THR A O 1
ATOM 959 N N . ARG A 1 120 ? 1.465 -12.037 3.102 1.00 95.88 120 ARG A N 1
ATOM 960 C CA . ARG A 1 120 ? 2.626 -11.169 3.364 1.00 95.88 120 ARG A CA 1
ATOM 961 C C . ARG A 1 120 ? 3.817 -11.464 2.444 1.00 95.88 120 ARG A C 1
ATOM 963 O O . ARG A 1 120 ? 4.956 -11.172 2.789 1.00 95.88 120 ARG A O 1
ATOM 970 N N . GLU A 1 121 ? 3.555 -12.014 1.265 1.00 97.31 121 GLU A N 1
ATOM 971 C CA . GLU A 1 121 ? 4.592 -12.349 0.292 1.00 97.31 121 GLU A CA 1
ATOM 972 C C . GLU A 1 121 ? 4.569 -11.376 -0.884 1.00 97.31 121 GLU A C 1
ATOM 974 O O . GLU A 1 121 ? 3.506 -11.023 -1.407 1.00 97.31 121 GLU A O 1
ATOM 979 N N . PHE A 1 122 ? 5.757 -10.960 -1.316 1.00 97.25 122 PHE A N 1
ATOM 980 C CA . PHE A 1 122 ? 5.918 -10.266 -2.584 1.00 97.25 122 PHE A CA 1
ATOM 981 C C . PHE A 1 122 ? 5.956 -11.272 -3.729 1.00 97.25 122 PHE A C 1
ATOM 983 O O . PHE A 1 122 ? 6.657 -12.284 -3.670 1.00 97.25 122 PHE A O 1
ATOM 990 N N . LEU A 1 123 ? 5.224 -10.966 -4.795 1.00 96.69 123 LEU A N 1
ATOM 991 C CA . LEU A 1 123 ? 5.391 -11.641 -6.075 1.00 96.69 123 LEU A CA 1
ATOM 992 C C . LEU A 1 123 ? 6.703 -11.195 -6.746 1.00 96.69 123 LEU A C 1
ATOM 994 O O . LEU A 1 123 ? 7.292 -10.190 -6.334 1.00 96.69 123 LEU A O 1
ATOM 998 N N . PRO A 1 124 ? 7.165 -11.909 -7.793 1.00 96.31 124 PRO A N 1
ATOM 999 C CA . PRO A 1 124 ? 8.330 -11.490 -8.560 1.00 96.31 124 PRO A CA 1
ATOM 1000 C C . PRO A 1 124 ? 8.231 -10.028 -9.000 1.00 96.31 124 PRO A C 1
ATOM 1002 O O . PRO A 1 124 ? 7.229 -9.609 -9.581 1.00 96.31 124 PRO A O 1
ATOM 1005 N N . ILE A 1 125 ? 9.287 -9.270 -8.710 1.00 94.38 125 ILE A N 1
ATOM 1006 C CA . ILE A 1 125 ? 9.367 -7.842 -9.007 1.00 94.38 125 ILE A CA 1
ATOM 1007 C C . ILE A 1 125 ? 9.331 -7.634 -10.522 1.00 94.38 125 ILE A C 1
ATOM 1009 O O . ILE A 1 125 ? 10.060 -8.294 -11.269 1.00 94.38 125 ILE A O 1
ATOM 1013 N N . LEU A 1 126 ? 8.510 -6.686 -10.966 1.00 93.75 126 LEU A N 1
ATOM 1014 C CA . LEU A 1 126 ? 8.470 -6.245 -12.353 1.00 93.75 126 LEU A CA 1
ATOM 1015 C C . LEU A 1 126 ? 9.247 -4.935 -12.478 1.00 93.75 126 LEU A C 1
ATOM 1017 O O . LEU A 1 126 ? 9.148 -4.070 -11.614 1.00 93.75 126 LEU A O 1
ATOM 1021 N N . ARG A 1 127 ? 10.026 -4.792 -13.552 1.00 92.69 127 ARG A N 1
ATOM 1022 C CA . ARG A 1 127 ? 10.724 -3.546 -13.877 1.00 92.69 127 ARG A CA 1
ATOM 1023 C C . ARG A 1 127 ? 10.324 -3.079 -15.266 1.00 92.69 127 ARG A C 1
ATOM 1025 O O . ARG A 1 127 ? 10.395 -3.853 -16.226 1.00 92.69 127 ARG A O 1
ATOM 1032 N N . THR A 1 128 ? 9.903 -1.830 -15.371 1.00 88.50 128 THR A N 1
ATOM 1033 C CA . THR A 1 128 ? 9.892 -1.102 -16.636 1.00 88.50 128 THR A CA 1
ATOM 1034 C C . THR A 1 128 ? 11.340 -0.718 -16.959 1.00 88.50 128 THR A C 1
ATOM 1036 O O . THR A 1 128 ? 12.179 -0.646 -16.070 1.00 88.50 128 THR A O 1
ATOM 1039 N N . ARG A 1 129 ? 11.700 -0.603 -18.240 1.00 84.06 129 ARG A N 1
ATOM 1040 C CA . ARG A 1 129 ? 13.098 -0.315 -18.621 1.00 84.06 129 ARG A CA 1
ATOM 1041 C C . ARG A 1 129 ? 13.413 1.174 -18.683 1.00 84.06 129 ARG A C 1
ATOM 1043 O O . ARG A 1 129 ? 14.507 1.562 -18.327 1.00 84.06 129 ARG A O 1
ATOM 1050 N N . GLU A 1 130 ? 12.486 1.949 -19.234 1.00 85.44 130 GLU A N 1
ATOM 1051 C CA . GLU A 1 130 ? 12.681 3.364 -19.599 1.00 85.44 130 GLU A CA 1
ATOM 1052 C C . GLU A 1 130 ? 11.419 4.186 -19.275 1.00 85.44 130 GLU A C 1
ATOM 1054 O O . GLU A 1 130 ? 11.192 5.266 -19.820 1.00 85.44 130 GLU A O 1
ATOM 1059 N N . VAL A 1 131 ? 10.529 3.623 -18.451 1.00 90.00 131 VAL A N 1
ATOM 1060 C CA . VAL A 1 131 ? 9.230 4.222 -18.133 1.00 90.00 131 VAL A CA 1
ATOM 1061 C C . VAL A 1 131 ? 9.115 4.355 -16.629 1.00 90.00 131 VAL A C 1
ATOM 1063 O O . VAL A 1 131 ? 8.824 3.380 -15.940 1.00 90.00 131 VAL A O 1
ATOM 1066 N N . PHE A 1 132 ? 9.279 5.570 -16.129 1.00 90.50 132 PHE A N 1
ATOM 1067 C CA . PHE A 1 132 ? 9.000 5.899 -14.742 1.00 90.50 132 PHE A CA 1
ATOM 1068 C C . PHE A 1 132 ? 7.495 5.795 -14.495 1.00 90.50 132 PHE A C 1
ATOM 1070 O O . PHE A 1 132 ? 6.717 6.524 -15.111 1.00 90.50 132 PHE A O 1
ATOM 1077 N N . ILE A 1 133 ? 7.053 4.903 -13.611 1.00 91.50 133 ILE A N 1
ATOM 1078 C CA . ILE A 1 133 ? 5.634 4.743 -13.289 1.00 91.50 133 ILE A CA 1
ATOM 1079 C C . ILE A 1 133 ? 5.213 5.895 -12.375 1.00 91.50 133 ILE A C 1
ATOM 1081 O O . ILE A 1 133 ? 5.530 5.917 -11.188 1.00 91.50 133 ILE A O 1
ATOM 1085 N N . HIS A 1 134 ? 4.462 6.845 -12.929 1.00 88.81 134 HIS A N 1
ATOM 1086 C CA . HIS A 1 134 ? 3.971 7.997 -12.185 1.00 88.81 134 HIS A CA 1
ATOM 1087 C C . HIS A 1 134 ? 2.757 7.630 -11.325 1.00 88.81 134 HIS A C 1
ATOM 1089 O O . HIS A 1 134 ? 2.741 7.915 -10.138 1.00 88.81 134 HIS A O 1
ATOM 1095 N N . TYR A 1 135 ? 1.753 6.948 -11.883 1.00 90.19 135 TYR A N 1
ATOM 1096 C CA . TYR A 1 135 ? 0.658 6.399 -11.078 1.00 90.19 135 TYR A CA 1
ATOM 1097 C C . TYR A 1 135 ? 0.031 5.153 -11.695 1.00 90.19 135 TYR A C 1
ATOM 1099 O O . TYR A 1 135 ? -0.073 5.011 -12.915 1.00 90.19 135 TYR A O 1
ATOM 1107 N N . ILE A 1 136 ? -0.438 4.250 -10.837 1.00 93.50 136 ILE A N 1
ATOM 1108 C CA . ILE A 1 136 ? -1.210 3.074 -11.240 1.00 93.50 136 ILE A CA 1
ATOM 1109 C C . ILE A 1 136 ? -2.689 3.468 -11.347 1.00 93.50 136 ILE A C 1
ATOM 1111 O O . ILE A 1 136 ? -3.297 3.921 -10.381 1.00 93.50 136 ILE A O 1
ATOM 1115 N N . VAL A 1 137 ? -3.275 3.289 -12.532 1.00 93.81 137 VAL A N 1
ATOM 1116 C CA . VAL A 1 137 ? -4.686 3.611 -12.808 1.00 93.81 137 VAL A CA 1
ATOM 1117 C C . VAL A 1 137 ? -5.591 2.496 -12.301 1.00 93.81 137 VAL A C 1
ATOM 1119 O O . VAL A 1 137 ? -6.625 2.751 -11.682 1.00 93.81 137 VAL A O 1
ATOM 1122 N N . GLY A 1 138 ? -5.197 1.250 -12.558 1.00 94.44 138 GLY A N 1
ATOM 1123 C CA . GLY A 1 138 ? -5.859 0.098 -11.977 1.00 94.44 138 GLY A CA 1
ATOM 1124 C C . GLY A 1 138 ? -5.594 -1.215 -12.681 1.00 94.44 138 GLY A C 1
ATOM 1125 O O . GLY A 1 138 ? -4.729 -1.307 -13.550 1.00 94.44 138 GLY A O 1
ATOM 1126 N N . VAL A 1 139 ? -6.346 -2.235 -12.270 1.00 94.44 139 VAL A N 1
ATOM 1127 C CA . VAL A 1 139 ? -6.236 -3.597 -12.794 1.00 94.44 139 VAL A CA 1
ATOM 1128 C C . VAL A 1 139 ? -7.597 -4.074 -13.277 1.00 94.44 139 VAL A C 1
ATOM 1130 O O . VAL A 1 139 ? -8.576 -4.019 -12.533 1.00 94.44 139 VAL A O 1
ATOM 1133 N N . HIS A 1 140 ? -7.661 -4.563 -14.512 1.00 93.81 140 HIS A N 1
ATOM 1134 C CA . HIS A 1 140 ? -8.876 -5.115 -15.100 1.00 93.81 140 HIS A CA 1
ATOM 1135 C C . HIS A 1 140 ? -8.546 -6.399 -15.857 1.00 93.81 140 HIS A C 1
ATOM 1137 O O . HIS A 1 140 ? -7.629 -6.412 -16.664 1.00 93.81 140 HIS A O 1
ATOM 1143 N N . GLU A 1 141 ? -9.247 -7.493 -15.546 1.00 91.75 141 GLU A N 1
ATOM 1144 C CA . GLU A 1 141 ? -9.042 -8.807 -16.187 1.00 91.75 141 GLU A CA 1
ATOM 1145 C C . GLU A 1 141 ? -7.577 -9.302 -16.182 1.00 91.75 141 GLU A C 1
ATOM 1147 O O . GLU A 1 141 ? -7.148 -10.052 -17.051 1.00 91.75 141 GLU A O 1
ATOM 1152 N N . GLY A 1 142 ? -6.809 -8.915 -15.157 1.00 87.81 142 GLY A N 1
ATOM 1153 C CA . GLY A 1 142 ? -5.393 -9.272 -15.014 1.00 87.81 142 GLY A CA 1
ATOM 1154 C C . GLY A 1 142 ? -4.420 -8.312 -15.707 1.00 87.81 142 GLY A C 1
ATOM 1155 O O . GLY A 1 142 ? -3.212 -8.480 -15.562 1.00 87.81 142 GLY A O 1
ATOM 1156 N N . GLU A 1 143 ? -4.916 -7.286 -16.397 1.00 93.00 143 GLU A N 1
ATOM 1157 C CA . GLU A 1 143 ? -4.101 -6.248 -17.023 1.00 93.00 143 GLU A CA 1
ATOM 1158 C C . GLU A 1 143 ? -3.951 -5.046 -16.089 1.00 93.00 143 GLU A C 1
ATOM 1160 O O . GLU A 1 143 ? -4.938 -4.432 -15.677 1.00 93.00 143 GLU A O 1
ATOM 1165 N N . LEU A 1 144 ? -2.707 -4.704 -15.750 1.00 94.25 144 LEU A N 1
ATOM 1166 C CA . LEU A 1 144 ? -2.375 -3.506 -14.985 1.00 94.25 144 LEU A CA 1
ATOM 1167 C C . LEU A 1 144 ? -2.159 -2.328 -15.939 1.00 94.25 144 LEU A C 1
ATOM 1169 O O . LEU A 1 144 ? -1.317 -2.383 -16.831 1.00 94.25 144 LEU A O 1
ATOM 1173 N N . THR A 1 145 ? -2.908 -1.251 -15.720 1.00 95.56 145 THR A N 1
ATOM 1174 C CA . THR A 1 145 ? -2.765 0.017 -16.438 1.00 95.56 145 THR A CA 1
ATOM 1175 C C . THR A 1 145 ? -2.101 1.046 -15.534 1.00 95.56 145 THR A C 1
ATOM 1177 O O . THR A 1 145 ? -2.542 1.278 -14.405 1.00 95.56 145 THR A O 1
ATOM 1180 N N . CYS A 1 146 ? -1.072 1.711 -16.046 1.00 94.75 146 CYS A N 1
ATOM 1181 C CA . CYS A 1 146 ? -0.365 2.782 -15.359 1.00 94.75 146 CYS A CA 1
ATOM 1182 C C . CYS A 1 146 ? -0.077 3.947 -16.307 1.00 94.75 146 CYS A C 1
ATOM 1184 O O . CYS A 1 146 ? 0.007 3.773 -17.523 1.00 94.75 146 CYS A O 1
ATOM 1186 N N . VAL A 1 147 ? 0.098 5.132 -15.735 1.00 93.75 147 VAL A N 1
ATOM 1187 C CA . VAL A 1 147 ? 0.639 6.296 -16.429 1.00 93.75 147 VAL A CA 1
ATOM 1188 C C . VAL A 1 147 ? 2.099 6.415 -16.055 1.00 93.75 147 VAL A C 1
ATOM 1190 O O . VAL A 1 147 ? 2.444 6.406 -14.874 1.00 93.75 147 VAL A O 1
ATOM 1193 N N . GLY A 1 148 ? 2.946 6.509 -17.072 1.00 92.25 148 GLY A N 1
ATOM 1194 C CA . GLY A 1 148 ? 4.374 6.671 -16.892 1.00 92.25 148 GLY A CA 1
ATOM 1195 C C . GLY A 1 148 ? 4.939 7.822 -17.704 1.00 92.25 148 GLY A C 1
ATOM 1196 O O . GLY A 1 148 ? 4.321 8.288 -18.663 1.00 92.25 148 GLY A O 1
ATOM 1197 N N . LEU A 1 149 ? 6.113 8.275 -17.288 1.00 90.19 149 LEU A N 1
ATOM 1198 C CA . LEU A 1 149 ? 6.934 9.243 -17.996 1.00 90.19 149 LEU A CA 1
ATOM 1199 C C . LEU A 1 149 ? 8.059 8.470 -18.677 1.00 90.19 149 LEU A C 1
ATOM 1201 O O . LEU A 1 149 ? 8.690 7.623 -18.047 1.00 90.19 149 LEU A O 1
ATOM 1205 N N . MET A 1 150 ? 8.276 8.724 -19.965 1.00 87.50 150 MET A N 1
ATOM 1206 C CA . MET A 1 150 ? 9.492 8.241 -20.612 1.00 87.50 150 MET A CA 1
ATOM 1207 C C . MET A 1 150 ? 10.651 9.113 -20.145 1.00 87.50 150 MET A C 1
ATOM 1209 O O . MET A 1 150 ? 10.496 10.332 -20.041 1.00 87.50 150 MET A O 1
ATOM 1213 N N . ASN A 1 151 ? 11.785 8.489 -19.847 1.00 75.12 151 ASN A N 1
ATOM 1214 C CA . ASN A 1 151 ? 13.015 9.239 -19.642 1.00 75.12 151 ASN A CA 1
ATOM 1215 C C . ASN A 1 151 ? 13.404 9.838 -21.001 1.00 75.12 151 ASN A C 1
ATOM 1217 O O . ASN A 1 151 ? 13.772 9.104 -21.917 1.00 75.12 151 ASN A O 1
ATOM 1221 N N . ASP A 1 152 ? 13.254 11.153 -21.157 1.00 65.44 152 ASP A N 1
ATOM 1222 C CA . ASP A 1 152 ? 13.830 11.864 -22.298 1.00 65.44 152 ASP A CA 1
ATOM 1223 C C . ASP A 1 152 ? 15.358 11.860 -22.096 1.00 65.44 152 ASP A C 1
ATOM 1225 O O . ASP A 1 152 ? 15.854 12.524 -21.183 1.00 65.44 152 ASP A O 1
ATOM 1229 N N . GLU A 1 153 ? 16.088 11.062 -22.887 1.00 55.94 153 GLU A N 1
ATOM 1230 C CA . GLU A 1 153 ? 17.564 11.093 -22.944 1.00 55.94 153 GLU A CA 1
ATOM 1231 C C . GLU A 1 153 ? 18.117 12.481 -23.318 1.00 55.94 153 GLU A C 1
ATOM 1233 O O . GLU A 1 153 ? 17.565 13.133 -24.240 1.00 55.94 153 GLU A O 1
#

Secondary structure (DSSP, 8-state):
---EEEETTTEEEEEETTEEEEEETTS-HHHH-EEE-S-HHHHTTEEEEEEETTEEEEEEEPPTT--S-EEEESSSSEEEEEE---STT---EEEEE-TTSSEEEEEETTEEEEEETTTTEEPPPEE-SSEEEEEEEEEETTEEEEEEEE---

Foldseek 3Di:
DWDWDDDPLQKIWTDDPNWIWIDGVPDDCVVLTQTDPDDCVVCVQWAFRDQELQATETEREDDCPDPDWFWDDPDPRYIYTYDNADDPPQQQKEWDDDNVAQWIWIFDFQKIWIARNPVRDIDPIDGDDFWTFNYWPDDDPRDTDTDTDGPPD

pLDDT: mean 88.17, std 10.31, range [46.44, 97.31]

Sequence (153 aa):
MQDEEWNEASVSIRERGGNKFVSRMFDDPTETGISLTISDYELSHLKLISVHRGKVIYVAEGTSEWKEASVRDMDERVIIVNLPHEEEGHPHCSLYAQDSSPFIYISDCEILYVLHSETREFLPILRTREVFIHYIVGVHEGELTCVGLMNDE